Protein AF-A0A6G1R8V9-F1 (afdb_monomer)

Organism: NCBI:txid2861861

Sequence (99 aa):
MENLNRVLLENVLPAHVAEHFLARNLKNEDLYHQSYDCVCVMFASVPDFKEFYTESDVNKEGLECLRLLNEIIADFDDLLSKPKFSGVEKIKTIGSTYM

Structure (mmCIF, N/CA/C/O backbone):
data_AF-A0A6G1R8V9-F1
#
_entry.id   AF-A0A6G1R8V9-F1
#
loop_
_atom_site.group_PDB
_atom_site.id
_atom_site.type_symbol
_atom_site.label_atom_id
_atom_site.label_alt_id
_atom_site.label_comp_id
_atom_site.label_asym_id
_atom_site.label_entity_id
_atom_site.label_seq_id
_atom_site.pdbx_PDB_ins_code
_atom_site.Cartn_x
_atom_site.Cartn_y
_atom_site.Cartn_z
_atom_site.occupancy
_atom_site.B_iso_or_equiv
_atom_site.auth_seq_id
_atom_site.auth_comp_id
_atom_site.auth_asym_id
_atom_site.auth_atom_id
_atom_site.pdbx_PDB_model_num
ATOM 1 N N . MET A 1 1 ? 1.997 21.603 15.926 1.00 53.97 1 MET A N 1
ATOM 2 C CA . MET A 1 1 ? 2.744 20.371 16.262 1.00 53.97 1 MET A CA 1
ATOM 3 C C . MET A 1 1 ? 1.848 19.138 16.179 1.00 53.97 1 MET A C 1
ATOM 5 O O . MET A 1 1 ? 2.216 18.226 15.458 1.00 53.97 1 MET A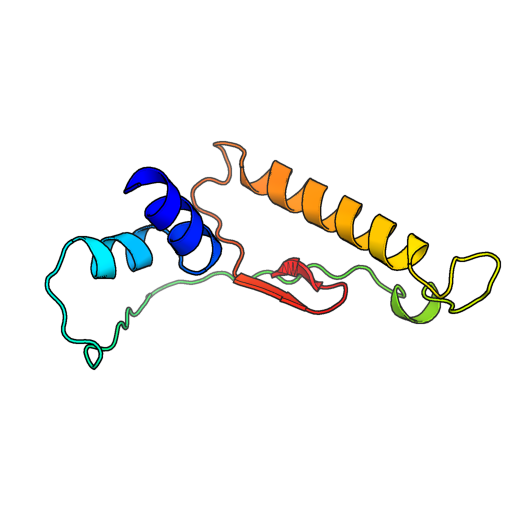 O 1
ATOM 9 N N . GLU A 1 2 ? 0.652 19.135 16.786 1.00 61.78 2 GLU A N 1
ATOM 10 C CA . GLU A 1 2 ? -0.298 17.997 16.731 1.00 61.78 2 GLU A CA 1
ATOM 11 C C . GLU A 1 2 ? -0.627 17.502 15.313 1.00 61.78 2 GLU A C 1
ATOM 13 O O . GLU A 1 2 ? -0.647 16.301 15.067 1.00 61.78 2 GLU A O 1
ATOM 18 N N . ASN A 1 3 ? -0.800 18.416 14.353 1.00 73.81 3 ASN A N 1
ATOM 19 C CA . ASN A 1 3 ? -1.163 18.043 12.982 1.00 73.81 3 ASN A CA 1
ATOM 20 C C . ASN A 1 3 ? -0.049 17.269 12.242 1.00 73.81 3 ASN A C 1
ATOM 22 O O . ASN A 1 3 ? -0.347 16.443 11.390 1.00 73.81 3 ASN A O 1
ATOM 26 N N . LEU A 1 4 ? 1.228 17.496 12.583 1.00 80.25 4 LEU A N 1
ATOM 27 C CA . LEU A 1 4 ? 2.350 16.771 11.973 1.00 80.25 4 LEU A CA 1
ATOM 28 C C . LEU A 1 4 ? 2.440 15.338 12.511 1.00 80.25 4 LEU A C 1
ATOM 30 O O . LEU A 1 4 ? 2.630 14.406 11.741 1.00 80.25 4 LEU A O 1
ATOM 34 N N . ASN A 1 5 ? 2.255 15.160 13.822 1.00 77.50 5 ASN A N 1
ATOM 35 C CA . ASN A 1 5 ? 2.292 13.837 14.449 1.00 77.50 5 ASN A CA 1
ATOM 36 C C . ASN A 1 5 ? 1.174 12.936 13.923 1.00 77.50 5 ASN A C 1
ATOM 38 O O . ASN A 1 5 ? 1.410 11.755 13.689 1.00 77.50 5 ASN A O 1
ATOM 42 N N . ARG A 1 6 ? -0.017 13.501 13.690 1.00 80.69 6 ARG A N 1
ATOM 43 C CA . ARG A 1 6 ? -1.125 12.765 13.078 1.00 80.69 6 ARG A CA 1
ATOM 44 C C . ARG A 1 6 ? -0.776 12.291 11.669 1.00 80.69 6 ARG A C 1
ATOM 46 O O . ARG A 1 6 ? -0.892 11.105 11.405 1.00 80.69 6 ARG A O 1
ATOM 53 N N . VAL A 1 7 ? -0.260 13.180 10.817 1.00 83.31 7 VAL A N 1
ATOM 54 C CA . VAL A 1 7 ? 0.172 12.817 9.455 1.00 83.31 7 VAL A CA 1
ATOM 55 C C . VAL A 1 7 ? 1.250 11.731 9.485 1.00 83.31 7 VAL A C 1
ATOM 57 O O . VAL A 1 7 ? 1.204 10.793 8.700 1.00 83.31 7 VAL A O 1
ATOM 60 N N . LEU A 1 8 ? 2.221 11.817 10.396 1.00 85.25 8 LEU A N 1
ATOM 61 C CA . LEU A 1 8 ? 3.258 10.789 10.519 1.00 85.25 8 LEU A CA 1
ATOM 62 C C . LEU A 1 8 ? 2.686 9.434 10.953 1.00 85.25 8 LEU A C 1
ATOM 64 O O . LEU A 1 8 ? 3.113 8.410 10.433 1.00 85.25 8 LEU A O 1
ATOM 68 N N . LEU A 1 9 ? 1.722 9.423 11.875 1.00 84.25 9 LEU A N 1
ATOM 69 C CA . LEU A 1 9 ? 1.085 8.188 12.329 1.00 84.25 9 LEU A CA 1
ATOM 70 C C . LEU A 1 9 ? 0.179 7.577 11.264 1.00 84.25 9 LEU A C 1
ATOM 72 O O . LEU A 1 9 ? 0.257 6.375 11.056 1.00 84.25 9 LEU A O 1
ATOM 76 N N . GLU A 1 10 ? -0.615 8.381 10.560 1.00 83.44 10 GLU A N 1
ATOM 77 C CA . GLU A 1 10 ? -1.485 7.923 9.464 1.00 83.44 10 GLU A CA 1
ATOM 78 C C . GLU A 1 10 ? -0.686 7.381 8.265 1.00 83.44 10 GLU A C 1
ATOM 80 O O . GLU A 1 10 ? -1.193 6.565 7.507 1.00 83.44 10 GLU A O 1
ATOM 85 N N . ASN A 1 11 ? 0.586 7.768 8.113 1.00 85.12 11 ASN A N 1
ATOM 86 C CA . ASN A 1 11 ? 1.486 7.176 7.114 1.00 85.12 11 ASN A CA 1
ATOM 87 C C . ASN A 1 11 ? 2.039 5.795 7.514 1.00 85.12 11 ASN A C 1
ATOM 89 O O . ASN A 1 11 ? 2.619 5.104 6.678 1.00 85.12 11 ASN A O 1
ATOM 93 N N . VAL A 1 12 ? 1.937 5.412 8.790 1.00 87.38 12 VAL A N 1
ATOM 94 C CA . VAL A 1 12 ? 2.519 4.168 9.333 1.00 87.38 12 VAL A CA 1
ATOM 95 C C . VAL A 1 12 ? 1.436 3.193 9.796 1.00 87.38 12 VAL A C 1
ATOM 97 O O . VAL A 1 12 ? 1.637 1.980 9.756 1.00 87.38 12 VAL A O 1
ATOM 100 N N . LEU A 1 13 ? 0.299 3.714 10.250 1.00 90.06 13 LEU A N 1
ATOM 101 C CA . LEU A 1 13 ? -0.818 2.973 10.811 1.00 90.06 13 LEU A CA 1
ATOM 102 C C . LEU A 1 13 ? -2.113 3.382 10.104 1.00 90.06 13 LEU A C 1
ATOM 104 O O . LEU A 1 13 ? -2.303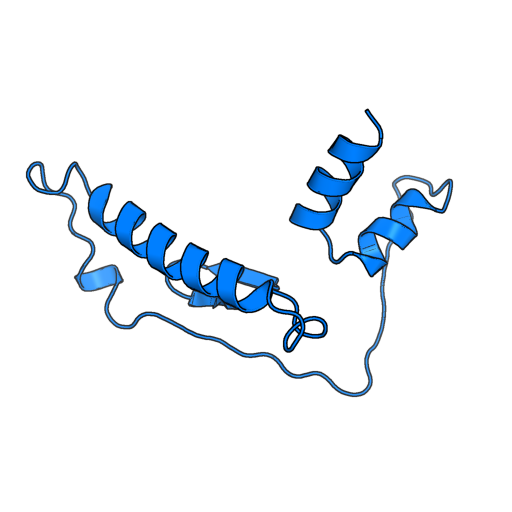 4.573 9.851 1.00 90.06 13 LEU A O 1
ATOM 108 N N . PRO A 1 14 ? -3.056 2.445 9.9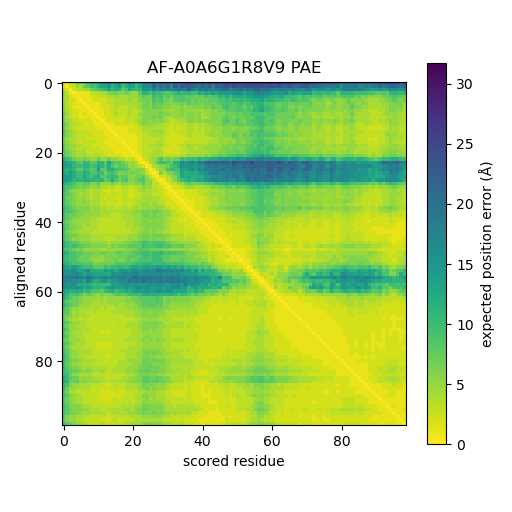03 1.00 89.38 14 PRO A N 1
ATOM 109 C CA . PRO A 1 14 ? -4.397 2.802 9.461 1.00 89.38 14 PRO A CA 1
ATOM 110 C C . PRO A 1 14 ? -5.028 3.820 10.416 1.00 89.38 14 PRO A C 1
ATOM 112 O O . PRO A 1 14 ? -4.845 3.731 11.636 1.00 89.38 14 PRO A O 1
ATOM 115 N N . ALA A 1 15 ? -5.823 4.750 9.885 1.00 86.06 15 ALA A N 1
ATOM 116 C CA . ALA A 1 15 ? -6.348 5.888 10.649 1.00 86.06 15 ALA A CA 1
ATOM 117 C C . ALA A 1 15 ? -7.067 5.482 11.954 1.00 86.06 15 ALA A C 1
ATOM 119 O O . ALA A 1 15 ? -6.825 6.067 13.008 1.00 86.06 15 ALA A O 1
ATOM 120 N N . HIS A 1 16 ? -7.887 4.426 11.916 1.00 87.06 16 HIS A N 1
ATOM 121 C CA . HIS A 1 16 ? -8.605 3.921 13.095 1.00 87.06 16 HIS A CA 1
ATOM 122 C C . HIS A 1 16 ? -7.668 3.343 14.175 1.00 87.06 16 HIS A C 1
ATOM 124 O O . HIS A 1 16 ? -7.957 3.424 15.369 1.00 87.06 16 HIS A O 1
ATOM 130 N N . VAL A 1 17 ? -6.527 2.779 13.770 1.00 89.06 17 VAL A N 1
ATOM 131 C CA . VAL A 1 17 ? -5.496 2.273 14.686 1.00 89.06 17 VAL A CA 1
ATOM 132 C C . VAL A 1 17 ? -4.708 3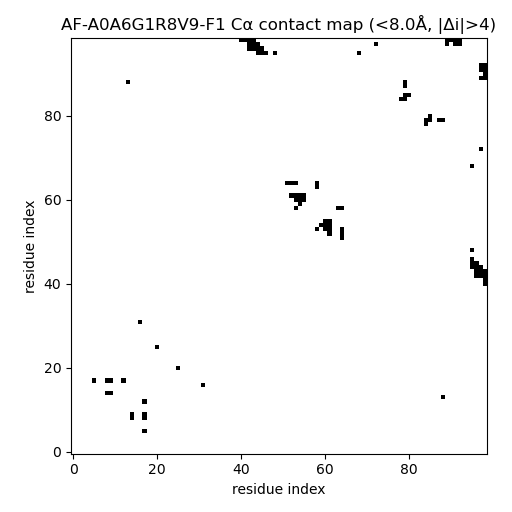.438 15.280 1.00 89.06 17 VAL A C 1
ATOM 134 O O . VAL A 1 17 ? -4.453 3.458 16.484 1.00 89.06 17 VAL A O 1
ATOM 137 N N . ALA A 1 18 ? -4.361 4.439 14.466 1.00 87.62 18 ALA A N 1
ATOM 138 C CA . ALA A 1 18 ? -3.709 5.657 14.940 1.00 87.62 18 ALA A CA 1
ATOM 139 C C . ALA A 1 18 ? -4.575 6.385 15.984 1.00 87.62 18 ALA A C 1
ATOM 141 O O . ALA A 1 18 ? -4.073 6.765 17.042 1.00 87.62 18 ALA A O 1
ATOM 142 N N . GLU A 1 19 ? -5.884 6.510 15.739 1.00 85.31 19 GLU A N 1
ATOM 143 C CA . GLU A 1 19 ? -6.832 7.095 16.693 1.00 85.31 19 GLU A CA 1
ATOM 144 C C . GLU A 1 19 ? -6.881 6.309 18.009 1.00 85.31 19 GLU A C 1
ATOM 146 O O . GLU A 1 19 ? -6.840 6.917 19.079 1.00 85.31 19 GLU A O 1
ATOM 151 N N . HIS A 1 20 ? -6.879 4.971 17.961 1.00 85.81 20 HIS A N 1
ATOM 152 C CA . HIS A 1 20 ? -6.836 4.139 19.168 1.00 85.81 20 HIS A CA 1
ATOM 153 C C . HIS A 1 20 ? -5.634 4.474 20.069 1.00 85.81 20 HIS A C 1
ATOM 155 O O . HIS A 1 20 ? -5.789 4.560 21.292 1.00 85.81 20 HIS A O 1
ATOM 161 N N . PHE A 1 21 ? -4.451 4.687 19.479 1.00 81.69 21 PHE A N 1
ATOM 162 C CA . PHE A 1 21 ? -3.236 5.030 20.224 1.00 81.69 21 PHE A CA 1
ATOM 163 C C . PHE A 1 21 ? -3.168 6.497 20.660 1.00 81.69 21 PHE A C 1
ATOM 165 O O . PHE A 1 21 ? -2.591 6.790 21.703 1.00 81.69 21 PHE A O 1
ATOM 172 N N . LEU A 1 22 ? -3.768 7.416 19.900 1.00 81.12 22 LEU A N 1
ATOM 173 C CA . LEU A 1 22 ? -3.781 8.846 20.222 1.00 81.12 22 LEU A CA 1
ATOM 174 C C . LEU A 1 22 ? -4.853 9.228 21.252 1.00 81.12 22 LEU A C 1
ATOM 176 O O . LEU A 1 22 ? -4.636 10.134 22.054 1.00 81.12 22 LEU A O 1
ATOM 180 N N . ALA A 1 23 ? -6.011 8.564 21.241 1.00 77.62 23 ALA A N 1
ATOM 181 C CA . ALA A 1 23 ? -7.158 8.916 22.081 1.00 77.62 23 ALA A CA 1
ATOM 182 C C . ALA A 1 23 ? -7.032 8.435 23.536 1.00 77.62 23 ALA A C 1
ATOM 184 O O . ALA A 1 23 ? -7.812 8.840 24.401 1.00 77.62 23 ALA A O 1
ATOM 185 N N . ARG A 1 24 ? -6.082 7.542 23.826 1.00 68.75 24 ARG A N 1
ATOM 186 C CA . ARG A 1 24 ? -5.951 6.882 25.128 1.00 68.75 24 ARG A CA 1
ATOM 187 C C . ARG A 1 24 ? -4.559 7.139 25.705 1.00 68.75 24 ARG A C 1
ATOM 189 O O . ARG A 1 24 ? -3.566 7.035 25.000 1.00 68.75 24 ARG A O 1
ATOM 196 N N . ASN A 1 25 ? -4.480 7.397 27.014 1.00 71.31 25 ASN A N 1
ATOM 197 C CA . ASN A 1 25 ? -3.220 7.380 27.777 1.00 71.31 25 ASN A CA 1
ATOM 198 C C . ASN A 1 25 ? -2.732 5.924 27.950 1.00 71.31 25 ASN A C 1
ATOM 200 O O . ASN A 1 25 ? -2.709 5.391 29.061 1.00 71.31 25 ASN A O 1
ATOM 204 N N . LEU A 1 26 ? -2.442 5.250 26.835 1.00 71.38 26 LEU A N 1
ATOM 205 C CA . LEU A 1 26 ? -1.959 3.872 26.818 1.00 71.38 26 LEU A CA 1
ATOM 206 C C . LEU A 1 26 ? -0.511 3.824 27.289 1.00 71.38 26 LEU A C 1
ATOM 208 O O . LEU A 1 26 ? 0.282 4.738 27.052 1.00 71.38 26 LEU A O 1
ATOM 212 N N . LYS A 1 27 ? -0.168 2.736 27.969 1.00 75.25 27 LYS A N 1
ATOM 213 C CA . LYS A 1 27 ? 1.225 2.416 28.257 1.00 75.25 27 LYS A CA 1
ATOM 214 C C . LYS A 1 27 ? 1.847 1.842 26.987 1.00 75.25 27 LYS A C 1
ATOM 216 O O . LYS A 1 27 ? 1.170 1.187 26.204 1.00 75.25 27 LYS A O 1
ATOM 221 N N . ASN A 1 28 ? 3.155 2.018 26.816 1.00 71.62 28 ASN A N 1
ATOM 222 C CA . ASN A 1 28 ? 3.882 1.512 25.642 1.00 71.62 28 ASN A CA 1
ATOM 223 C C . ASN A 1 28 ? 3.766 -0.013 25.419 1.00 71.62 28 ASN A C 1
ATOM 225 O O . ASN A 1 28 ? 4.123 -0.489 24.348 1.00 71.62 28 ASN A O 1
ATOM 229 N N . GLU A 1 29 ? 3.307 -0.779 26.411 1.00 77.81 29 GLU A N 1
ATOM 230 C CA . GLU A 1 29 ? 3.153 -2.239 26.343 1.00 77.81 29 GLU A CA 1
ATOM 231 C C . GLU A 1 29 ? 1.744 -2.687 25.915 1.00 77.81 29 GLU A C 1
ATOM 233 O O . GLU A 1 29 ? 1.506 -3.882 25.733 1.00 77.81 29 GLU A O 1
ATOM 238 N N . ASP A 1 30 ? 0.804 -1.754 25.747 1.00 82.94 30 ASP A N 1
ATOM 239 C CA . ASP A 1 30 ? -0.570 -2.083 25.382 1.00 82.94 30 ASP A CA 1
ATOM 240 C C . ASP A 1 30 ? -0.648 -2.472 23.893 1.00 82.94 30 ASP A C 1
ATOM 242 O O . ASP A 1 30 ? -0.471 -1.648 22.993 1.00 82.94 30 ASP A O 1
ATOM 246 N N . LEU A 1 31 ? -0.916 -3.754 23.628 1.00 86.81 31 LEU A N 1
ATOM 247 C CA . LEU A 1 31 ? -1.034 -4.305 22.276 1.00 86.81 31 LEU A CA 1
ATOM 248 C C . LEU A 1 31 ? -2.395 -3.973 21.643 1.00 86.81 31 LEU A C 1
ATOM 250 O O . LEU A 1 31 ? -3.427 -3.985 22.314 1.00 86.81 31 LEU A O 1
ATOM 254 N N . TYR A 1 32 ? -2.407 -3.761 20.324 1.00 88.12 32 TYR A N 1
ATOM 255 C CA . TYR A 1 32 ? -3.630 -3.615 19.532 1.00 88.12 32 TYR A CA 1
ATOM 256 C C . TYR A 1 32 ? -3.915 -4.888 18.728 1.00 88.12 32 TYR A C 1
ATOM 258 O O . TYR A 1 32 ? -3.027 -5.430 18.069 1.00 88.12 32 TYR A O 1
ATOM 266 N N . HIS A 1 33 ? -5.164 -5.354 18.762 1.00 91.56 33 HIS A N 1
ATOM 267 C CA . HIS A 1 33 ? -5.644 -6.444 17.918 1.00 91.56 33 HIS A CA 1
ATOM 268 C C . HIS A 1 33 ? -7.128 -6.250 17.582 1.00 91.56 33 HIS A C 1
ATOM 270 O O . HIS A 1 33 ? -7.901 -5.778 18.415 1.00 91.56 33 HIS A O 1
ATOM 276 N N . GLN A 1 34 ? -7.535 -6.648 16.376 1.00 91.94 34 GLN A N 1
ATOM 277 C CA . GLN A 1 34 ? -8.932 -6.642 15.945 1.00 91.94 34 GLN A CA 1
ATOM 278 C C . GLN A 1 34 ? -9.185 -7.812 14.988 1.00 91.94 34 GLN A C 1
ATOM 280 O O . GLN A 1 34 ? -8.384 -8.070 14.093 1.00 91.94 34 GLN A O 1
ATOM 285 N N . SER A 1 35 ? -10.280 -8.546 15.205 1.00 94.88 35 SER A N 1
ATOM 286 C CA . SER A 1 35 ? -10.712 -9.645 14.328 1.00 94.88 35 SER A CA 1
ATOM 287 C C . SER A 1 35 ? -11.763 -9.158 13.335 1.00 94.88 35 SER A C 1
ATOM 289 O O . SER A 1 35 ? -12.560 -8.280 13.663 1.00 94.88 35 SER A O 1
ATOM 291 N N . TYR A 1 36 ? -11.764 -9.743 12.139 1.00 93.38 36 TYR A N 1
ATOM 292 C CA . TYR A 1 36 ? -12.684 -9.408 11.055 1.00 93.38 36 TYR A CA 1
ATOM 293 C C . TYR A 1 36 ? -13.324 -10.690 10.516 1.00 93.38 36 TYR A C 1
ATOM 295 O O . TYR A 1 36 ? -12.610 -11.639 10.196 1.00 93.38 36 TYR A O 1
ATOM 303 N N . ASP A 1 37 ? -14.653 -10.706 10.385 1.00 97.06 37 ASP A N 1
ATOM 304 C CA . ASP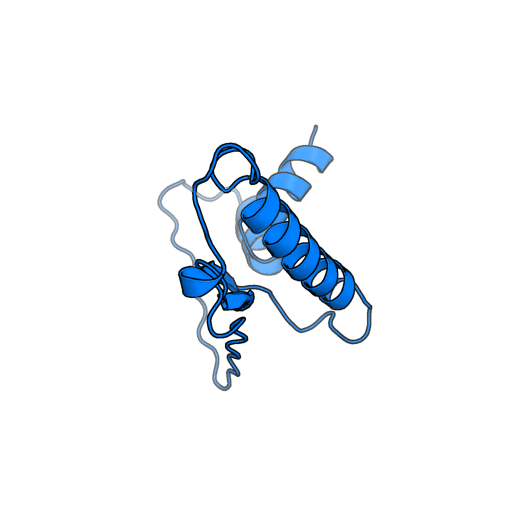 A 1 37 ? -15.397 -11.876 9.885 1.00 97.06 37 ASP A CA 1
ATOM 305 C C . ASP A 1 37 ? -15.249 -12.070 8.366 1.00 97.06 37 ASP A C 1
ATOM 307 O O . ASP A 1 37 ? -15.398 -13.177 7.851 1.00 97.06 37 ASP A O 1
ATOM 311 N N . CYS A 1 38 ? -14.959 -10.990 7.633 1.00 95.81 38 CYS A N 1
ATOM 312 C CA . CYS A 1 38 ? -14.776 -10.994 6.187 1.00 95.81 38 CYS A CA 1
ATOM 313 C C . CYS A 1 38 ? -13.683 -9.998 5.795 1.00 95.81 38 CYS A C 1
ATOM 315 O O . CYS A 1 38 ? -13.705 -8.845 6.228 1.00 95.81 38 CYS A O 1
ATOM 317 N N . VAL A 1 39 ? -12.738 -10.443 4.967 1.00 94.12 39 VAL A N 1
ATOM 318 C CA . VAL A 1 39 ? -11.613 -9.638 4.479 1.00 94.12 39 VAL A CA 1
ATOM 319 C C . VAL A 1 39 ? -11.357 -9.931 3.004 1.00 94.12 39 VAL A C 1
ATOM 321 O O . VAL A 1 39 ? -11.540 -11.057 2.544 1.00 94.12 39 VAL A O 1
ATOM 324 N N . CYS A 1 40 ? -10.907 -8.919 2.266 1.00 95.62 40 CYS A N 1
ATOM 325 C CA . CYS A 1 40 ? -10.425 -9.054 0.897 1.00 95.62 40 CYS A CA 1
ATOM 326 C C . CYS A 1 40 ? -9.021 -8.455 0.820 1.00 95.62 40 CYS A C 1
ATOM 328 O O . CYS A 1 40 ? -8.784 -7.383 1.372 1.00 95.62 40 CYS A O 1
ATOM 330 N N . VAL A 1 41 ? -8.102 -9.146 0.147 1.00 96.19 41 VAL A N 1
ATOM 331 C CA . VAL A 1 41 ? -6.722 -8.693 -0.063 1.00 96.19 41 VAL A CA 1
ATOM 332 C C . VAL A 1 41 ? -6.394 -8.844 -1.541 1.00 96.19 41 VAL A C 1
ATOM 334 O O . VAL A 1 41 ? -6.700 -9.876 -2.141 1.00 96.19 41 VAL A O 1
ATOM 337 N N . MET A 1 42 ? -5.771 -7.823 -2.123 1.00 96.44 42 MET A N 1
ATOM 338 C CA . MET A 1 42 ? -5.338 -7.815 -3.516 1.00 96.44 42 MET A CA 1
ATOM 339 C C . MET A 1 42 ? -3.820 -7.666 -3.585 1.00 96.44 42 MET A C 1
ATOM 341 O O . MET A 1 42 ? -3.218 -6.976 -2.773 1.00 96.44 42 MET A O 1
ATOM 345 N N . PHE A 1 43 ? -3.218 -8.301 -4.585 1.00 96.81 43 PHE A N 1
ATOM 346 C CA . PHE A 1 43 ? -1.818 -8.118 -4.938 1.00 96.81 43 PHE A CA 1
ATOM 347 C C . PHE A 1 43 ? -1.772 -7.664 -6.393 1.00 96.81 43 PHE A C 1
ATOM 349 O O . PHE A 1 43 ? -2.353 -8.320 -7.260 1.00 96.81 43 PHE A O 1
ATOM 356 N N . ALA A 1 44 ? -1.093 -6.554 -6.661 1.00 96.25 44 ALA A N 1
ATOM 357 C CA . ALA A 1 44 ? -0.868 -6.053 -8.011 1.00 96.25 44 ALA A CA 1
ATOM 358 C C . ALA A 1 44 ? 0.636 -5.895 -8.238 1.00 96.25 44 ALA A C 1
ATOM 360 O O . ALA A 1 44 ? 1.280 -5.085 -7.579 1.00 96.25 44 ALA A O 1
ATOM 361 N N . SER A 1 45 ? 1.202 -6.677 -9.155 1.00 96.06 45 SER A N 1
ATOM 362 C CA . SER A 1 45 ? 2.643 -6.686 -9.426 1.00 96.06 45 SER A CA 1
ATOM 363 C C . SER A 1 45 ? 2.928 -6.227 -10.847 1.00 96.06 45 SER A C 1
ATOM 365 O O . SER A 1 45 ? 2.255 -6.667 -11.778 1.00 96.06 45 SER A O 1
ATOM 367 N N . VAL A 1 46 ? 3.961 -5.401 -11.028 1.00 95.44 46 VAL A N 1
ATOM 368 C CA . VAL A 1 46 ? 4.517 -5.139 -12.363 1.00 95.44 46 VAL A CA 1
ATOM 369 C C . VAL A 1 46 ? 5.365 -6.353 -12.762 1.00 95.44 46 VAL A C 1
ATOM 371 O O . VAL A 1 46 ? 6.388 -6.601 -12.103 1.00 95.44 46 VAL A O 1
ATOM 374 N N . PRO A 1 47 ? 4.949 -7.134 -13.780 1.00 94.50 47 PRO A N 1
ATOM 375 C CA . PRO A 1 47 ? 5.709 -8.290 -14.235 1.00 94.50 47 PRO A CA 1
ATOM 376 C C . PRO A 1 47 ? 7.042 -7.842 -14.833 1.00 94.50 47 PRO A C 1
ATOM 378 O O . PRO A 1 47 ? 7.174 -6.715 -15.306 1.00 94.50 47 PRO A O 1
ATOM 381 N N . ASP A 1 48 ? 8.040 -8.722 -14.764 1.00 92.81 48 ASP A N 1
ATOM 382 C CA . ASP A 1 48 ? 9.349 -8.567 -15.412 1.00 92.81 48 ASP A CA 1
ATOM 383 C C . ASP A 1 48 ? 10.137 -7.298 -15.027 1.00 92.81 48 ASP A C 1
ATOM 385 O O . ASP A 1 48 ? 11.189 -7.010 -15.592 1.00 92.81 48 ASP A O 1
ATOM 389 N N . PHE A 1 49 ? 9.709 -6.566 -13.988 1.00 92.75 49 PHE A N 1
ATOM 390 C CA . PHE A 1 49 ? 10.399 -5.355 -13.530 1.00 92.75 49 PHE A CA 1
ATOM 391 C C . PHE A 1 49 ? 11.849 -5.635 -13.107 1.00 92.75 49 PHE A C 1
ATOM 393 O O . PHE A 1 49 ? 12.735 -4.810 -13.309 1.00 92.75 49 PHE A O 1
ATOM 400 N N . LYS A 1 50 ? 12.112 -6.824 -12.551 1.00 87.50 50 LYS A N 1
ATOM 401 C CA . LYS A 1 50 ? 13.468 -7.256 -12.189 1.00 87.50 50 LYS A CA 1
ATOM 402 C C . LYS A 1 50 ? 14.372 -7.439 -13.413 1.00 87.50 50 LYS A C 1
ATOM 404 O O . LYS A 1 50 ? 15.563 -7.190 -13.305 1.00 87.50 50 LYS A O 1
ATOM 409 N N . GLU A 1 51 ? 13.823 -7.884 -14.541 1.00 90.12 51 GLU A N 1
ATOM 410 C CA . GLU A 1 51 ? 14.570 -8.039 -15.796 1.00 90.12 51 GLU A CA 1
ATOM 411 C C . GLU A 1 51 ? 14.757 -6.692 -16.500 1.00 90.12 51 GLU A C 1
ATOM 413 O O . GLU A 1 51 ? 15.800 -6.437 -17.095 1.00 90.12 51 GLU A O 1
ATOM 418 N N . PHE A 1 52 ? 13.764 -5.807 -16.383 1.00 87.69 52 PHE A N 1
ATOM 419 C CA . PHE A 1 52 ? 13.848 -4.419 -16.834 1.00 87.69 52 PHE A CA 1
ATOM 420 C C . PHE A 1 52 ? 14.891 -3.603 -16.049 1.00 87.69 52 PHE A C 1
ATOM 422 O O . PHE A 1 52 ? 15.532 -2.707 -16.603 1.00 87.69 52 PHE A O 1
ATOM 429 N N . TYR A 1 53 ? 15.073 -3.900 -14.761 1.00 89.19 53 TYR A N 1
ATOM 430 C CA . TYR A 1 53 ? 16.052 -3.234 -13.912 1.00 89.19 53 TYR A CA 1
ATOM 431 C C . TYR A 1 53 ? 17.481 -3.554 -14.366 1.00 89.19 53 TYR A C 1
ATOM 433 O O . TYR A 1 53 ? 17.952 -4.687 -14.263 1.00 89.19 53 TYR A O 1
ATOM 441 N N . THR A 1 54 ? 18.190 -2.530 -14.841 1.00 89.19 54 THR A N 1
ATOM 442 C CA . THR A 1 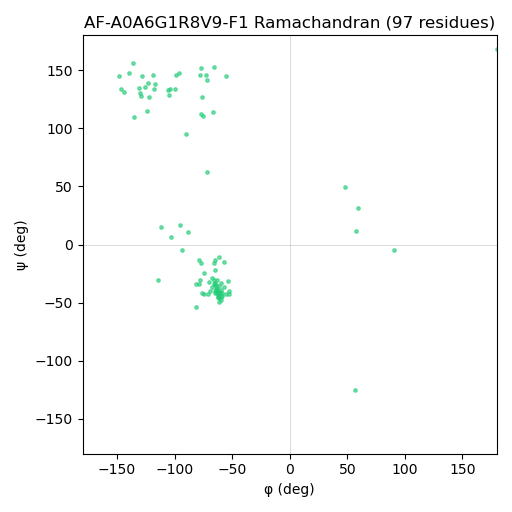54 ? 19.590 -2.648 -15.258 1.00 89.19 54 THR A CA 1
ATOM 443 C C . THR A 1 54 ? 20.450 -1.570 -14.611 1.00 89.19 54 THR A C 1
ATOM 445 O O . THR A 1 54 ? 20.162 -0.375 -14.698 1.00 89.19 54 THR A O 1
ATOM 448 N N . GLU A 1 55 ? 21.541 -1.993 -13.981 1.00 85.19 55 GLU A N 1
ATOM 449 C CA . GLU A 1 55 ? 22.537 -1.096 -13.397 1.00 85.19 55 GLU A CA 1
ATOM 450 C C . GLU A 1 55 ? 23.598 -0.797 -14.458 1.00 85.19 55 GLU A C 1
ATOM 452 O O . GLU A 1 55 ? 24.513 -1.581 -14.701 1.00 85.19 55 GLU A O 1
ATOM 457 N N . SER A 1 56 ? 23.429 0.321 -15.158 1.00 83.50 56 SER A N 1
ATOM 458 C CA . SER A 1 56 ? 24.398 0.822 -16.135 1.00 83.50 56 SER A CA 1
ATOM 459 C C . SER A 1 56 ? 24.582 2.326 -15.972 1.00 83.50 56 SER A C 1
ATOM 461 O O . SER A 1 56 ? 23.666 3.007 -15.504 1.00 83.50 56 SER A O 1
ATOM 463 N N . ASP A 1 57 ? 25.726 2.858 -16.407 1.00 74.00 57 ASP A N 1
ATOM 464 C CA . ASP A 1 57 ? 26.004 4.303 -16.368 1.00 74.00 57 ASP A CA 1
ATOM 465 C C . ASP A 1 57 ? 24.941 5.113 -17.129 1.00 74.00 57 ASP A C 1
ATOM 467 O O . ASP A 1 57 ? 24.524 6.186 -16.695 1.00 74.00 57 ASP A O 1
ATOM 471 N N . VAL A 1 58 ? 24.437 4.563 -18.241 1.00 78.81 58 VAL A N 1
ATOM 472 C CA . VAL A 1 58 ? 23.362 5.168 -19.048 1.00 78.81 58 VAL A CA 1
ATOM 473 C C . VAL A 1 58 ? 22.057 5.269 -18.252 1.00 78.81 58 VAL A C 1
ATOM 475 O O . VAL A 1 58 ? 21.323 6.245 -18.394 1.00 78.81 58 VAL A O 1
ATOM 478 N N . ASN A 1 59 ? 21.785 4.291 -17.387 1.00 76.50 59 ASN A N 1
ATOM 479 C CA . ASN A 1 59 ? 20.593 4.230 -16.546 1.00 76.50 59 ASN A CA 1
ATOM 480 C C . ASN A 1 59 ? 20.819 4.793 -15.129 1.00 76.50 59 ASN A C 1
ATOM 482 O O . ASN A 1 59 ? 20.043 4.498 -14.216 1.00 76.50 59 ASN A O 1
ATOM 486 N N . LYS A 1 60 ? 21.896 5.568 -14.928 1.00 85.25 60 LYS A N 1
ATOM 487 C CA . LYS A 1 60 ? 22.302 6.123 -13.625 1.00 85.25 60 LYS A CA 1
ATOM 488 C C . LYS A 1 60 ? 22.304 5.064 -12.518 1.00 85.25 60 LYS A C 1
ATOM 490 O O . LYS A 1 60 ? 21.667 5.249 -11.484 1.00 85.25 60 LYS A O 1
ATOM 495 N N . GLU A 1 61 ? 22.945 3.927 -12.782 1.00 88.12 61 GLU A N 1
ATOM 496 C CA . GLU A 1 61 ? 23.057 2.820 -11.821 1.00 88.12 61 GLU A CA 1
ATO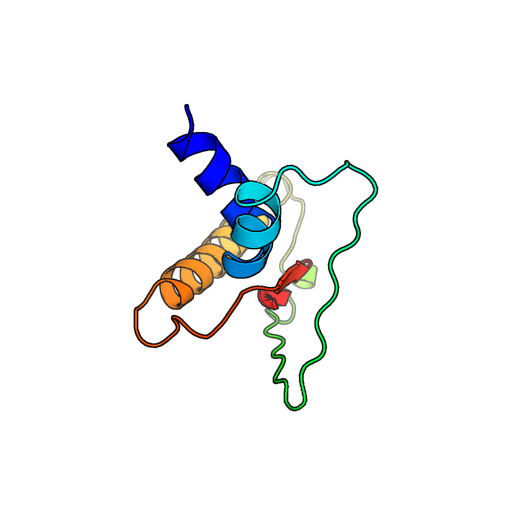M 497 C C . GLU A 1 61 ? 21.686 2.265 -11.367 1.00 88.12 61 GLU A C 1
ATOM 499 O O . GLU A 1 61 ? 21.524 1.816 -10.240 1.00 88.12 61 GLU A O 1
ATOM 504 N N . GLY A 1 62 ? 20.669 2.305 -12.240 1.00 88.81 62 GLY A N 1
ATOM 505 C CA . GLY A 1 62 ? 19.331 1.768 -11.951 1.00 88.81 62 GLY A CA 1
ATOM 506 C C . GLY A 1 62 ? 18.356 2.774 -11.330 1.00 88.81 62 GLY A C 1
ATOM 507 O O . GLY A 1 62 ? 17.169 2.465 -11.182 1.00 88.81 62 GLY A O 1
ATOM 508 N N . LEU A 1 63 ? 18.804 3.997 -11.021 1.00 92.44 63 LEU A N 1
ATOM 509 C CA . LEU A 1 63 ? 17.975 5.027 -10.389 1.00 92.44 63 LEU A CA 1
ATOM 510 C C . LEU A 1 63 ? 16.744 5.399 -11.226 1.00 92.44 63 LEU A C 1
ATOM 512 O O . LEU A 1 63 ? 15.663 5.600 -10.676 1.00 92.44 63 LEU A O 1
ATOM 516 N N . GLU A 1 64 ? 16.876 5.471 -12.551 1.00 91.69 64 GLU A N 1
ATOM 517 C CA . GLU A 1 64 ? 15.744 5.829 -13.416 1.00 91.69 64 GLU A CA 1
ATOM 518 C C . GLU A 1 64 ? 14.680 4.720 -13.466 1.00 91.69 64 GLU A C 1
ATOM 520 O O . GLU A 1 64 ? 13.487 5.027 -13.498 1.00 91.69 64 GLU A O 1
ATOM 525 N N . CYS A 1 65 ? 15.070 3.441 -13.367 1.00 92.38 65 CYS A N 1
ATOM 526 C CA . CYS A 1 65 ? 14.112 2.340 -13.207 1.00 92.38 65 CYS A CA 1
ATOM 527 C C . CYS A 1 65 ? 13.324 2.481 -11.898 1.00 92.38 65 CYS A C 1
ATOM 529 O O . CYS A 1 65 ? 12.107 2.294 -11.887 1.00 92.38 65 CYS A O 1
ATOM 531 N N . LEU A 1 66 ? 13.997 2.834 -10.797 1.00 94.06 66 LEU A N 1
ATOM 532 C CA . LEU A 1 66 ? 13.340 3.058 -9.506 1.00 94.06 66 LEU A CA 1
ATOM 533 C C . LEU A 1 66 ? 12.435 4.292 -9.528 1.00 94.06 66 LEU A C 1
ATOM 535 O O . LEU A 1 66 ? 11.358 4.259 -8.938 1.00 94.06 66 LEU A O 1
ATOM 539 N N . ARG A 1 67 ? 12.830 5.356 -10.238 1.00 94.94 67 ARG A N 1
ATOM 540 C CA . ARG A 1 67 ? 11.991 6.546 -10.423 1.00 94.94 67 ARG A CA 1
ATOM 541 C C . ARG A 1 67 ? 10.699 6.199 -11.158 1.00 94.94 67 ARG A C 1
ATOM 543 O O . ARG A 1 67 ? 9.634 6.580 -10.687 1.00 94.94 67 ARG A O 1
ATOM 550 N N . LEU A 1 68 ? 10.786 5.423 -12.240 1.00 94.31 68 LEU A N 1
ATOM 551 C CA . LEU A 1 68 ? 9.608 4.931 -12.957 1.00 94.31 68 LEU A CA 1
ATOM 552 C C . LEU A 1 68 ? 8.702 4.087 -12.049 1.00 94.31 68 LEU A C 1
ATOM 554 O O . LEU A 1 68 ? 7.490 4.280 -12.037 1.00 94.31 68 LEU A O 1
ATOM 558 N N . LEU A 1 69 ? 9.273 3.169 -11.263 1.00 96.31 69 LEU A N 1
ATOM 559 C CA . LEU A 1 69 ? 8.482 2.370 -10.323 1.00 96.31 69 LEU A CA 1
ATOM 560 C C . LEU A 1 69 ? 7.788 3.247 -9.275 1.00 96.31 69 LEU A C 1
ATOM 562 O O . LEU A 1 69 ? 6.625 3.016 -8.957 1.00 96.31 69 LEU A O 1
ATOM 566 N N . ASN A 1 70 ? 8.488 4.255 -8.756 1.00 96.56 70 ASN A N 1
ATOM 567 C CA . ASN A 1 70 ? 7.926 5.202 -7.804 1.00 96.56 70 ASN A CA 1
ATOM 568 C C . ASN A 1 70 ? 6.787 6.028 -8.417 1.00 96.56 70 ASN A C 1
ATOM 570 O O . ASN A 1 70 ? 5.794 6.255 -7.740 1.00 96.56 70 ASN A O 1
ATOM 574 N N . GLU A 1 71 ? 6.900 6.438 -9.683 1.00 97.69 71 GLU A N 1
ATOM 575 C CA . GLU A 1 71 ? 5.819 7.120 -10.412 1.00 97.69 71 GLU A CA 1
ATOM 576 C C . GLU A 1 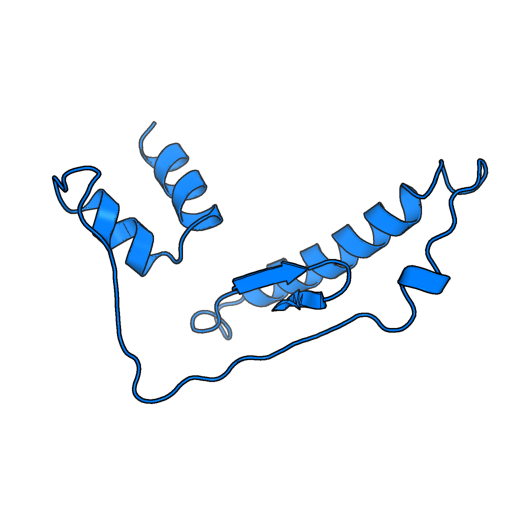71 ? 4.585 6.219 -10.553 1.00 97.69 71 GLU A C 1
ATOM 578 O O . GLU A 1 71 ? 3.485 6.641 -10.211 1.00 97.69 71 GLU A O 1
ATOM 583 N N . ILE A 1 72 ? 4.766 4.946 -10.926 1.00 96.62 72 ILE A N 1
ATOM 584 C CA . ILE A 1 72 ? 3.661 3.975 -10.984 1.00 96.62 72 ILE A CA 1
ATOM 585 C C . ILE A 1 72 ? 3.000 3.822 -9.606 1.00 96.62 72 ILE A C 1
ATOM 587 O O . ILE A 1 72 ? 1.778 3.858 -9.502 1.00 96.62 72 ILE A O 1
ATOM 591 N N . ILE A 1 73 ? 3.787 3.651 -8.537 1.00 97.00 73 ILE A N 1
ATOM 592 C CA . ILE A 1 73 ? 3.258 3.507 -7.170 1.00 97.00 73 ILE A CA 1
ATOM 593 C C . ILE A 1 73 ? 2.512 4.775 -6.733 1.00 97.00 73 ILE A C 1
ATOM 595 O O . ILE A 1 73 ? 1.436 4.662 -6.147 1.00 97.00 73 ILE A O 1
ATOM 599 N N . ALA A 1 74 ? 3.050 5.958 -7.035 1.00 97.06 74 ALA A N 1
ATOM 600 C CA . ALA A 1 74 ? 2.417 7.234 -6.720 1.00 97.06 74 ALA A CA 1
ATOM 601 C C . ALA A 1 74 ? 1.065 7.387 -7.433 1.00 97.06 74 ALA A C 1
ATOM 603 O O . ALA A 1 74 ? 0.096 7.795 -6.800 1.00 97.06 74 ALA A O 1
ATOM 604 N N . ASP A 1 75 ? 0.953 6.960 -8.695 1.00 97.50 75 ASP A N 1
ATOM 605 C CA . ASP A 1 75 ? -0.321 6.969 -9.422 1.00 97.50 75 ASP A CA 1
ATOM 606 C C . ASP A 1 75 ? -1.383 6.067 -8.756 1.00 97.50 75 ASP A C 1
ATOM 608 O O . ASP A 1 75 ? -2.574 6.402 -8.736 1.00 97.50 75 ASP A O 1
ATOM 612 N N . PHE A 1 76 ? -0.980 4.925 -8.180 1.00 96.62 76 PHE A N 1
ATOM 613 C CA . PHE A 1 76 ? -1.877 4.074 -7.383 1.00 96.62 76 PHE A CA 1
ATOM 614 C C . PHE A 1 76 ? -2.268 4.725 -6.050 1.00 96.62 76 PHE A C 1
ATOM 616 O O . PHE A 1 76 ? -3.434 4.640 -5.657 1.00 96.62 76 PHE A O 1
ATOM 623 N N . ASP A 1 77 ? -1.337 5.397 -5.372 1.00 94.94 77 ASP A N 1
ATOM 624 C CA . ASP A 1 77 ? -1.618 6.119 -4.125 1.00 94.94 77 ASP A CA 1
ATOM 625 C C . ASP A 1 77 ? -2.593 7.290 -4.369 1.00 94.94 77 ASP A C 1
ATOM 627 O O . ASP A 1 77 ? -3.582 7.454 -3.646 1.00 94.94 77 ASP A O 1
ATOM 631 N N . ASP A 1 78 ? -2.414 8.028 -5.466 1.00 96.19 78 ASP A N 1
ATOM 632 C CA . ASP A 1 78 ? -3.343 9.069 -5.911 1.00 96.19 78 ASP A CA 1
ATOM 633 C C . ASP A 1 78 ? -4.714 8.490 -6.279 1.00 96.19 78 ASP A C 1
ATOM 635 O O . ASP A 1 78 ? -5.757 9.100 -6.014 1.00 96.19 78 ASP A O 1
ATOM 639 N N . LEU A 1 79 ? -4.755 7.294 -6.874 1.00 95.56 79 LEU A N 1
ATOM 640 C CA . LEU A 1 79 ? -6.008 6.596 -7.140 1.00 95.56 79 LEU A CA 1
ATOM 641 C C . LEU A 1 79 ? -6.741 6.270 -5.834 1.00 95.56 79 LEU A C 1
ATOM 643 O O . LEU A 1 79 ? -7.947 6.519 -5.769 1.00 95.56 79 LEU A O 1
ATOM 647 N N . LEU A 1 80 ? -6.026 5.768 -4.824 1.00 94.00 80 LEU A N 1
ATOM 648 C CA . LEU A 1 80 ? -6.564 5.398 -3.513 1.00 94.00 80 LEU A CA 1
ATOM 649 C C . LEU A 1 80 ? -7.138 6.602 -2.751 1.00 94.00 80 LEU A C 1
ATOM 651 O O . LEU A 1 80 ? -8.143 6.466 -2.058 1.00 94.00 80 LEU A O 1
ATOM 655 N N . SER A 1 81 ? -6.586 7.801 -2.963 1.00 91.75 81 SER A N 1
ATOM 656 C CA . SER A 1 81 ? -7.079 9.046 -2.350 1.00 91.75 81 SER A CA 1
ATOM 657 C C . SER A 1 81 ? -8.494 9.464 -2.794 1.00 91.75 81 SER A C 1
ATOM 659 O O . SER A 1 81 ? -9.117 10.344 -2.191 1.00 91.75 81 SER A O 1
ATOM 661 N N . LYS A 1 82 ? -9.039 8.861 -3.863 1.00 96.38 82 LYS A N 1
ATOM 662 C CA . LYS A 1 82 ? -10.356 9.238 -4.399 1.00 96.38 82 LYS A CA 1
ATOM 663 C C . LYS A 1 82 ? -11.481 8.766 -3.467 1.00 96.38 82 LYS A C 1
ATOM 665 O O . LYS A 1 82 ? -11.467 7.613 -3.044 1.00 96.38 82 LY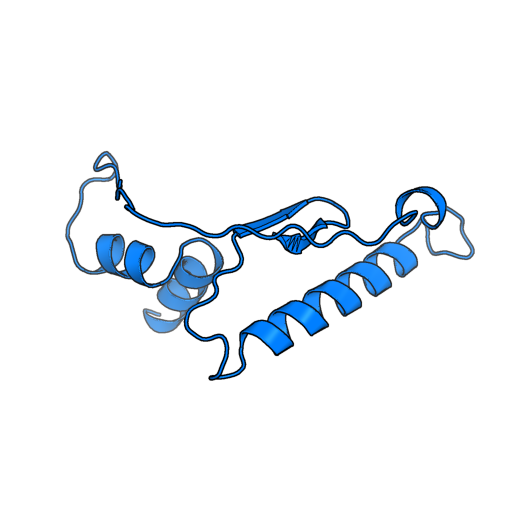S A O 1
ATOM 670 N N . PRO A 1 83 ? -12.561 9.556 -3.280 1.00 95.69 83 PRO A N 1
ATOM 671 C CA . PRO A 1 83 ? -13.645 9.226 -2.343 1.00 95.69 83 PRO A CA 1
ATOM 672 C C . PRO A 1 83 ? -14.283 7.846 -2.538 1.00 95.69 83 PRO A C 1
ATOM 674 O O . PRO A 1 83 ? -14.704 7.214 -1.580 1.00 95.69 83 PRO A O 1
ATOM 677 N N . LYS A 1 84 ? -14.336 7.347 -3.779 1.00 97.00 84 LYS A N 1
ATOM 678 C CA . LYS A 1 84 ? -14.893 6.020 -4.085 1.00 97.00 84 LYS A CA 1
ATOM 679 C C . LYS A 1 84 ? -14.083 4.849 -3.505 1.00 97.00 84 LYS A C 1
ATOM 681 O O . LYS A 1 84 ? -14.598 3.738 -3.474 1.00 97.00 84 LYS A O 1
ATOM 686 N N . PHE A 1 85 ? -12.837 5.086 -3.093 1.00 95.06 85 PHE A N 1
ATOM 687 C CA . PHE A 1 85 ? -11.937 4.090 -2.510 1.00 95.06 85 PHE A CA 1
ATOM 688 C C . PHE A 1 85 ? -11.651 4.342 -1.027 1.00 95.06 85 PHE A C 1
ATOM 690 O O . PHE A 1 85 ? -10.761 3.713 -0.475 1.00 95.06 85 PHE A O 1
ATOM 697 N N . SER A 1 86 ? -12.430 5.188 -0.344 1.00 90.44 86 SER A N 1
ATOM 698 C CA . SER A 1 86 ? -12.204 5.523 1.071 1.00 90.44 86 SER A CA 1
ATOM 699 C C . SER A 1 86 ? -12.295 4.337 2.046 1.00 90.44 86 SER A C 1
ATOM 701 O O . SER A 1 86 ? -12.001 4.499 3.223 1.00 90.44 86 SER A O 1
ATOM 703 N N . GLY A 1 87 ? -12.776 3.175 1.590 1.00 90.44 87 GLY A N 1
ATOM 704 C CA . GLY A 1 87 ? -12.813 1.925 2.358 1.00 90.44 87 GLY A CA 1
ATOM 705 C C . GLY A 1 87 ? -11.729 0.915 1.967 1.00 90.44 87 GLY A C 1
ATOM 706 O O . GLY A 1 87 ? -11.792 -0.227 2.409 1.00 90.44 87 GLY A O 1
ATOM 707 N N . VAL A 1 88 ? -10.793 1.297 1.097 1.00 93.62 88 VAL A N 1
ATOM 708 C CA . VAL A 1 88 ? -9.649 0.477 0.692 1.00 93.62 88 VAL A CA 1
ATOM 709 C C . VAL A 1 88 ? -8.410 1.047 1.371 1.00 93.62 88 VAL A C 1
ATOM 711 O O . VAL A 1 88 ? -8.190 2.253 1.342 1.00 93.62 88 VAL A O 1
ATOM 714 N N . GLU A 1 89 ? -7.605 0.176 1.966 1.00 92.75 89 GLU A N 1
ATOM 715 C CA . GLU A 1 89 ? -6.384 0.549 2.676 1.00 92.75 89 GLU A CA 1
ATOM 716 C C . GLU A 1 89 ? -5.190 -0.103 1.978 1.00 92.75 89 GLU A C 1
ATOM 718 O O . GLU A 1 89 ? -5.233 -1.296 1.671 1.00 92.75 89 GLU A O 1
ATOM 723 N N . LYS A 1 90 ? -4.122 0.666 1.749 1.00 94.62 90 LYS A N 1
ATOM 724 C CA . LYS A 1 90 ? -2.834 0.125 1.304 1.00 94.62 90 LYS A CA 1
ATOM 725 C C . LYS A 1 90 ? -2.146 -0.533 2.492 1.00 94.62 90 LYS A C 1
ATOM 727 O O . LYS A 1 90 ? -1.925 0.109 3.514 1.00 94.62 90 LYS A O 1
ATOM 732 N N . ILE A 1 91 ? -1.739 -1.788 2.347 1.00 94.56 91 ILE A N 1
ATOM 733 C CA . ILE A 1 91 ? -0.987 -2.497 3.384 1.00 94.56 91 ILE A CA 1
ATOM 734 C C . ILE A 1 91 ? 0.490 -2.113 3.302 1.00 94.56 91 ILE A C 1
ATOM 736 O O . ILE A 1 91 ? 1.087 -1.751 4.313 1.00 94.56 91 ILE A O 1
ATOM 740 N N . LYS A 1 92 ? 1.102 -2.254 2.118 1.00 94.69 92 LYS A N 1
ATOM 741 C CA . LYS A 1 92 ? 2.496 -1.860 1.824 1.00 94.69 92 LYS A CA 1
ATOM 742 C C . LYS A 1 92 ? 2.849 -2.172 0.372 1.00 94.69 92 LYS A C 1
ATOM 744 O O . LYS A 1 92 ? 2.193 -2.961 -0.298 1.00 94.69 92 LYS A O 1
ATOM 749 N N . THR A 1 93 ? 3.983 -1.650 -0.076 1.00 95.62 93 THR A N 1
ATOM 750 C CA . THR A 1 93 ? 4.654 -2.128 -1.287 1.00 95.62 93 THR A CA 1
ATOM 751 C C . THR A 1 93 ? 5.794 -3.088 -0.936 1.00 95.62 93 THR A C 1
ATOM 753 O O . THR A 1 93 ? 6.453 -2.953 0.097 1.00 95.62 93 THR A O 1
ATOM 756 N N . ILE A 1 94 ? 6.027 -4.093 -1.782 1.00 94.94 94 ILE A N 1
ATOM 757 C CA . ILE A 1 94 ? 7.190 -4.989 -1.710 1.00 94.94 94 ILE A CA 1
ATOM 758 C C . ILE A 1 94 ? 7.752 -5.147 -3.122 1.00 94.94 94 ILE A C 1
ATOM 760 O O . ILE A 1 94 ? 7.143 -5.792 -3.977 1.00 94.94 94 ILE A O 1
ATOM 764 N N . GLY A 1 95 ? 8.929 -4.568 -3.371 1.00 93.69 95 GLY A N 1
ATOM 765 C CA . GLY A 1 95 ? 9.506 -4.523 -4.715 1.00 93.69 95 GLY A CA 1
ATOM 766 C C . GLY A 1 95 ? 8.539 -3.852 -5.693 1.00 93.69 95 GLY A C 1
ATOM 767 O O . GLY A 1 95 ? 8.065 -2.752 -5.431 1.00 93.69 95 GLY A O 1
ATOM 768 N N . SER A 1 96 ? 8.203 -4.542 -6.784 1.00 95.12 96 SER A N 1
ATOM 769 C CA . SER A 1 96 ? 7.223 -4.078 -7.774 1.00 95.12 96 SER A CA 1
ATOM 770 C C . SER A 1 96 ? 5.769 -4.475 -7.473 1.00 95.12 96 SER A C 1
ATOM 772 O O . SER A 1 96 ? 4.913 -4.353 -8.349 1.00 95.12 96 SER A O 1
ATOM 774 N N . THR A 1 97 ? 5.487 -4.988 -6.268 1.00 97.00 97 THR A N 1
ATOM 775 C CA . THR A 1 97 ? 4.147 -5.429 -5.848 1.00 97.00 97 THR A CA 1
ATOM 776 C C . THR A 1 97 ? 3.504 -4.433 -4.893 1.00 97.00 97 THR A C 1
ATOM 778 O O . THR A 1 97 ? 4.093 -4.077 -3.873 1.00 97.00 97 THR A O 1
ATOM 781 N N . TYR A 1 98 ? 2.278 -4.032 -5.208 1.00 97.56 98 TYR A N 1
ATOM 782 C CA . TYR A 1 98 ? 1.389 -3.221 -4.390 1.00 97.56 98 TYR A CA 1
ATOM 783 C C . TYR A 1 98 ? 0.373 -4.124 -3.683 1.00 97.56 98 TYR A C 1
ATOM 785 O O . TYR A 1 98 ? -0.203 -5.016 -4.318 1.00 97.56 98 TYR A O 1
ATOM 793 N N . MET A 1 99 ? 0.172 -3.898 -2.385 1.00 96.50 99 MET A N 1
ATOM 794 C CA . MET A 1 99 ? -0.800 -4.598 -1.541 1.00 96.50 99 MET A CA 1
ATOM 795 C C . MET A 1 99 ? -1.607 -3.604 -0.729 1.00 96.50 99 MET A C 1
ATOM 797 O O . MET A 1 99 ? -0.980 -2.679 -0.157 1.00 96.50 99 MET A O 1
#

Solvent-accessible surface area (backbone atoms only — not comparable to full-atom values): 6323 Å² total; per-residue (Å²): 113,70,71,57,55,49,55,57,37,50,75,75,32,60,61,73,58,37,46,59,62,70,78,42,98,68,59,98,83,69,80,88,85,83,88,74,98,75,86,86,88,66,80,51,65,58,77,66,50,77,75,70,51,50,76,36,82,92,39,60,63,27,50,58,56,51,50,52,52,49,52,56,52,47,55,52,52,60,56,46,71,36,80,95,32,73,88,61,76,79,78,50,72,57,91,62,28,44,51

Mean predicted aligned error: 5.78 Å

Secondary structure (DSSP, 8-state):
-HHHHHHHHHTTS-HHHHHHHHSS---TT-------S------EE-TTHHHH----GGGGGGHHHHHHHHHHHHHHHHHHTSGGGTT-----EETTEE-

Nearest PDB structures (foldseek):
  3c16-assembly1_B  TM=9.607E-01  e=6.791E-08  Rattus norvegicus
  1u0h-assembly1_B  TM=9.664E-01  e=1.680E-07  Rattus norvegicus
  1ab8-assembly1_A  TM=9.497E-01  e=1.680E-07  Rattus norvegicus
  3maa-assembly1_B  TM=9.602E-01  e=2.379E-07  Rattus norvegicus
  8buz-assembly1_A  TM=8.496E-01  e=5.489E-07  Bos taurus

pLDDT: mean 88.89, std 8.52, range [53.97, 97.69]

InterPro domains:
  IPR001054 Adenylyl cyclase class-3/4/guanylyl cyclase [PF00211] (32-99)
  IPR001054 Adenylyl cyclase class-3/4/guanylyl cyclase [PS50125] (40-99)
  IPR029787 Nucleotide cyclase [G3DSA:3.30.70.1230] (24-99)
  IPR029787 Nucleotide cyclase [SSF55073] (34-99)

Foldseek 3Di:
DVVVVLVVLVVVDPNVVSCVVVVDPDDPPDDDDDDDPDDDDDKDFDPCLVVVQDQDVVCVGRVVSVVVLVVVVVVVVVVCPDPVNVVPDWPDDDDRMTD

Radius of gyration: 17.9 Å; Cα contacts (8 Å, |Δi|>4): 53; chains: 1; bounding box: 41×32×47 Å